Protein AF-M6R658-F1 (afdb_monomer)

Nearest PDB structures (foldseek):
  4c5o-assembly1_D  TM=6.735E-01  e=2.354E-02  Stenotrophomonas maltophilia
  5j60-assembly2_A  TM=9.342E-01  e=2.468E-01  Gloeobacter violaceus PCC 7421
  5j60-assembly3_B  TM=9.354E-01  e=4.222E-01  Gloeobacter violaceus PCC 7421
  6wpu-assembly1_A  TM=7.352E-01  e=1.542E-01  Allium sativum
  6xtf-assembly1_B  TM=6.723E-01  e=1.442E-01  Gloeobacter violaceus PCC 7421

Structure (mmCIF, N/CA/C/O backbone):
data_AF-M6R658-F1
#
_entry.id   AF-M6R658-F1
#
loop_
_atom_site.group_PDB
_atom_site.id
_atom_site.type_symbol
_atom_site.label_atom_id
_atom_site.label_alt_id
_atom_site.label_comp_id
_atom_site.label_asym_id
_atom_site.label_entity_id
_atom_site.label_seq_id
_atom_site.pdbx_PDB_ins_code
_atom_site.Cartn_x
_atom_site.Cartn_y
_atom_site.Cartn_z
_atom_site.occupancy
_atom_site.B_iso_or_equiv
_atom_site.auth_seq_id
_atom_site.auth_comp_id
_atom_site.auth_asym_id
_atom_site.auth_atom_id
_atom_site.pdbx_PDB_model_num
ATOM 1 N N . MET A 1 1 ? -0.345 15.825 -31.245 1.00 38.12 1 MET A N 1
ATOM 2 C CA . MET A 1 1 ? 0.461 15.026 -30.295 1.00 38.12 1 MET A CA 1
ATOM 3 C C . MET A 1 1 ? -0.391 14.814 -29.060 1.00 38.12 1 MET A C 1
ATOM 5 O O . MET A 1 1 ? -0.936 15.789 -28.566 1.00 38.12 1 MET A O 1
ATOM 9 N N . VAL A 1 2 ? -0.585 13.569 -28.628 1.00 36.88 2 VAL A N 1
ATOM 10 C CA . VAL A 1 2 ? -1.405 13.237 -27.454 1.00 36.88 2 VAL A CA 1
ATOM 11 C C . VAL A 1 2 ? -0.471 12.670 -26.390 1.00 36.88 2 VAL A C 1
ATOM 13 O O . VAL A 1 2 ? 0.237 11.704 -26.654 1.00 36.88 2 VAL A O 1
ATOM 16 N N . ALA A 1 3 ? -0.448 13.309 -25.220 1.00 42.12 3 ALA A N 1
ATOM 17 C CA . ALA A 1 3 ? 0.405 12.985 -24.074 1.00 42.12 3 ALA A CA 1
ATOM 18 C C . ALA A 1 3 ? -0.455 12.592 -22.857 1.00 42.12 3 ALA A C 1
ATOM 20 O O . ALA A 1 3 ? -0.233 13.047 -21.737 1.00 42.12 3 ALA A O 1
ATOM 21 N N . ASN A 1 4 ? -1.482 11.774 -23.091 1.00 46.56 4 ASN A N 1
ATOM 22 C CA . ASN A 1 4 ? -2.371 11.278 -22.044 1.00 46.56 4 ASN A CA 1
ATOM 23 C C . ASN A 1 4 ? -1.635 10.147 -21.311 1.00 46.56 4 ASN A C 1
ATOM 25 O O . ASN A 1 4 ? -1.547 9.035 -21.827 1.00 46.56 4 ASN A O 1
ATOM 29 N N . GLY A 1 5 ? -1.024 10.432 -20.161 1.00 46.53 5 GLY A N 1
ATOM 30 C CA . GLY A 1 5 ? -0.278 9.436 -19.383 1.00 46.53 5 GLY A CA 1
ATOM 31 C C . GLY A 1 5 ? -1.072 8.142 -19.119 1.00 46.53 5 GLY A C 1
ATOM 32 O O . GLY A 1 5 ? -2.281 8.168 -18.914 1.00 46.53 5 GLY A O 1
ATOM 33 N N . HIS A 1 6 ? -0.382 6.997 -19.093 1.00 54.88 6 HIS A N 1
ATOM 34 C CA . HIS A 1 6 ? -0.969 5.643 -19.030 1.00 54.88 6 HIS A CA 1
ATOM 35 C C . HIS A 1 6 ? -1.424 5.196 -17.616 1.00 54.88 6 HIS A C 1
ATOM 37 O O . HIS A 1 6 ? -1.635 4.013 -17.373 1.00 54.88 6 HIS A O 1
ATOM 43 N N . HIS A 1 7 ? -1.550 6.122 -16.659 1.00 54.31 7 HIS A N 1
ATOM 44 C CA . HIS A 1 7 ? -1.842 5.830 -15.242 1.00 54.31 7 HIS A CA 1
ATOM 45 C C . HIS A 1 7 ? -3.233 6.299 -14.783 1.00 54.31 7 HIS A C 1
ATOM 47 O O . HIS A 1 7 ? -3.464 6.474 -13.589 1.00 54.31 7 HIS A O 1
ATOM 53 N N . TRP A 1 8 ? -4.143 6.545 -15.725 1.00 44.25 8 TRP A N 1
ATOM 54 C CA . TRP A 1 8 ? -5.443 7.162 -15.450 1.00 44.25 8 TRP A CA 1
ATOM 55 C C . TRP A 1 8 ? -6.560 6.156 -15.125 1.00 44.25 8 TRP A C 1
ATOM 57 O O . TRP A 1 8 ? -7.466 6.511 -14.381 1.00 44.25 8 TRP A O 1
ATOM 67 N N . ASP A 1 9 ? -6.495 4.921 -15.635 1.00 44.84 9 ASP A N 1
ATOM 68 C CA . ASP A 1 9 ? -7.578 3.944 -15.466 1.00 44.84 9 ASP A CA 1
ATOM 69 C C . ASP A 1 9 ? -7.258 2.945 -14.334 1.00 44.84 9 ASP A C 1
ATOM 71 O O . ASP A 1 9 ? -6.338 2.126 -14.477 1.00 44.84 9 ASP A O 1
ATOM 75 N N . PRO A 1 10 ? -7.941 3.024 -13.176 1.00 55.47 10 PRO A N 1
ATOM 76 C CA . PRO A 1 10 ? -7.725 2.104 -12.069 1.00 55.47 10 PRO A CA 1
ATOM 77 C C . PRO A 1 10 ? -8.213 0.700 -12.443 1.00 55.47 10 PRO A C 1
ATOM 79 O O . PRO A 1 10 ? -9.407 0.423 -12.533 1.00 55.47 10 PRO A O 1
ATOM 82 N N . LYS A 1 11 ? -7.272 -0.230 -12.626 1.00 55.91 11 LYS A N 1
ATOM 83 C CA . LYS A 1 11 ? -7.595 -1.636 -12.874 1.00 55.91 11 LYS A CA 1
ATOM 84 C C . LYS A 1 11 ? -7.932 -2.330 -11.557 1.00 55.91 11 LYS A C 1
ATOM 86 O O . LYS A 1 11 ? -7.035 -2.792 -10.851 1.00 55.91 11 LYS A O 1
ATOM 91 N N . TYR A 1 12 ? -9.220 -2.430 -11.248 1.00 60.25 12 TYR A N 1
ATOM 92 C CA . TYR A 1 12 ? -9.698 -3.224 -10.120 1.00 60.25 12 TYR A CA 1
ATOM 93 C C . TYR A 1 12 ? -9.682 -4.716 -10.489 1.00 60.25 12 TYR A C 1
ATOM 95 O O . TYR A 1 12 ? -10.338 -5.116 -11.450 1.00 60.25 12 TYR A O 1
ATOM 103 N N . PRO A 1 13 ? -8.921 -5.561 -9.781 1.00 62.06 13 PRO A N 1
ATOM 104 C CA . PRO A 1 13 ? -9.049 -7.007 -9.914 1.00 62.06 13 PRO A CA 1
ATOM 105 C C . PRO A 1 13 ? -10.382 -7.482 -9.316 1.00 62.06 13 PRO A C 1
ATOM 107 O O . PRO A 1 13 ? -10.725 -7.124 -8.188 1.00 62.06 13 PRO A O 1
ATOM 110 N N . GLU A 1 14 ? -11.119 -8.311 -10.051 1.00 61.47 14 GLU A N 1
ATOM 111 C CA . GLU A 1 14 ? -12.249 -9.054 -9.493 1.00 61.47 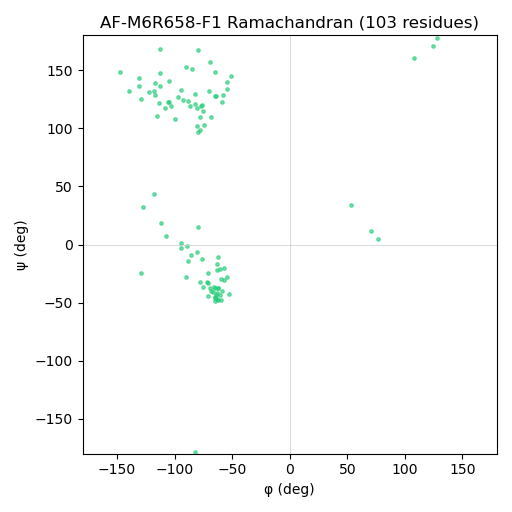14 GLU A CA 1
ATOM 112 C C . GLU A 1 14 ? -11.706 -10.224 -8.663 1.00 61.47 14 GLU A C 1
ATOM 114 O O . GLU A 1 14 ? -10.978 -11.078 -9.171 1.00 61.47 14 GLU A O 1
ATOM 119 N N . TYR A 1 15 ? -12.034 -10.245 -7.372 1.00 67.69 15 TYR A N 1
ATOM 120 C CA . TYR A 1 15 ? -11.721 -11.353 -6.473 1.00 67.69 15 TYR A CA 1
ATOM 121 C C . TYR A 1 15 ? -13.013 -12.039 -6.045 1.00 67.69 15 TYR A C 1
ATOM 123 O O . TYR A 1 15 ? -13.981 -11.368 -5.684 1.00 67.69 15 TYR A O 1
ATOM 131 N N . GLU A 1 16 ? -13.023 -13.372 -6.042 1.00 73.31 16 GLU A N 1
ATOM 132 C CA . GLU A 1 16 ? -14.145 -14.135 -5.498 1.00 73.31 16 GLU A CA 1
ATOM 133 C C . GLU A 1 16 ? -14.286 -13.877 -3.991 1.00 73.31 16 GLU A C 1
ATOM 135 O O . GLU A 1 16 ? -13.333 -14.010 -3.221 1.00 73.31 16 GLU A O 1
ATOM 140 N N . GLY A 1 17 ? -15.494 -13.504 -3.565 1.00 74.25 17 GLY A N 1
ATOM 141 C CA . GLY A 1 17 ? -15.827 -13.250 -2.165 1.00 74.25 17 GLY A CA 1
ATOM 142 C C . GLY A 1 17 ? -16.483 -11.891 -1.931 1.00 74.25 17 GLY A C 1
ATOM 143 O O . GLY A 1 17 ? -16.688 -11.094 -2.842 1.00 74.25 17 GLY A O 1
ATOM 144 N N . LYS A 1 18 ? -16.848 -11.629 -0.672 1.00 74.88 18 LYS A N 1
ATOM 145 C CA . LYS A 1 18 ? -17.363 -10.329 -0.227 1.00 74.88 18 LYS A CA 1
ATOM 146 C C . LYS A 1 18 ? -16.385 -9.731 0.769 1.00 74.88 18 LYS A C 1
ATOM 148 O O . LYS A 1 18 ? -16.259 -10.224 1.887 1.00 74.88 18 LYS A O 1
ATOM 153 N N . PHE A 1 19 ? -15.714 -8.658 0.369 1.00 79.88 19 PHE A N 1
ATOM 154 C CA . PHE A 1 19 ? -14.926 -7.856 1.291 1.00 79.88 19 PHE A CA 1
ATOM 155 C C . PHE A 1 19 ? -15.828 -6.807 1.942 1.00 79.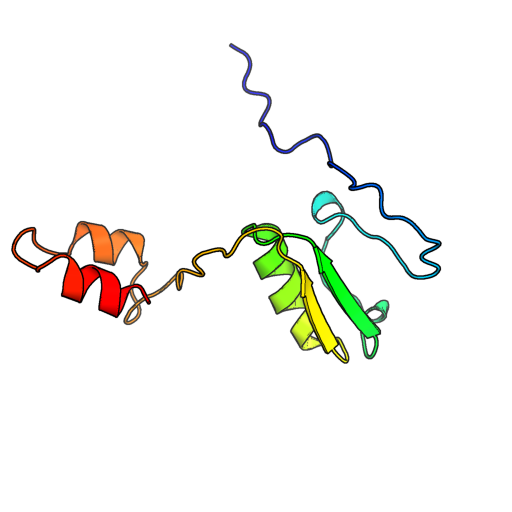88 19 PHE A C 1
ATOM 157 O O . PHE A 1 19 ? -16.424 -5.981 1.258 1.00 79.88 19 PHE A O 1
ATOM 164 N N . THR A 1 20 ? -15.950 -6.856 3.265 1.00 82.38 20 THR A N 1
ATOM 165 C CA . THR A 1 20 ? -16.750 -5.906 4.057 1.00 82.38 20 THR A CA 1
ATOM 166 C C . THR A 1 20 ? -15.920 -4.747 4.608 1.00 82.38 20 THR A C 1
ATOM 168 O O . THR A 1 20 ? -16.457 -3.857 5.265 1.00 82.38 20 THR A O 1
ATOM 171 N N . GLY A 1 21 ? -14.606 -4.759 4.371 1.00 82.31 21 GLY A N 1
ATOM 172 C CA . GLY A 1 21 ? -13.710 -3.680 4.762 1.00 82.31 21 GLY A CA 1
ATOM 173 C C . GLY A 1 21 ? -13.707 -2.520 3.766 1.00 82.31 21 GLY A C 1
ATOM 174 O O . GLY A 1 21 ? -14.398 -2.518 2.748 1.00 82.31 21 GLY A O 1
ATOM 175 N N . LYS A 1 22 ? -12.879 -1.516 4.057 1.00 83.50 22 LYS A N 1
ATOM 176 C CA . LYS A 1 22 ? -12.700 -0.344 3.196 1.00 83.50 22 LYS A CA 1
ATOM 177 C C . LYS A 1 22 ? -11.741 -0.684 2.057 1.00 83.50 22 LYS A C 1
ATOM 179 O O . LYS A 1 22 ? -10.581 -0.996 2.310 1.00 83.50 22 LYS A O 1
ATOM 184 N N . PHE A 1 23 ? -12.224 -0.619 0.821 1.00 83.19 23 PHE A N 1
ATOM 185 C CA . PHE A 1 23 ? -11.390 -0.744 -0.372 1.00 83.19 23 PHE A CA 1
ATOM 186 C C . PHE A 1 23 ? -10.977 0.650 -0.858 1.00 83.19 23 PHE A C 1
ATOM 188 O O . PHE A 1 23 ? -11.818 1.543 -0.944 1.00 83.19 23 PHE A O 1
ATOM 195 N N . LEU A 1 24 ? -9.693 0.844 -1.160 1.00 84.19 24 LEU A N 1
ATOM 196 C CA . LEU A 1 24 ? -9.150 2.110 -1.653 1.00 84.19 24 LEU A CA 1
ATOM 197 C C . LEU A 1 24 ? -8.123 1.832 -2.752 1.00 84.19 24 LEU A C 1
ATOM 199 O O . LEU A 1 24 ? -7.240 0.994 -2.571 1.00 84.19 24 LEU A O 1
ATOM 203 N N . HIS A 1 25 ? -8.220 2.544 -3.873 1.00 80.31 25 HIS A N 1
ATOM 204 C CA . HIS A 1 25 ? -7.208 2.480 -4.923 1.00 80.31 25 HIS A CA 1
ATOM 205 C C . HIS A 1 25 ? -6.057 3.450 -4.619 1.00 80.31 25 HIS A C 1
ATOM 207 O O . HIS A 1 25 ? -6.266 4.501 -4.015 1.00 80.31 25 HIS A O 1
ATOM 213 N N . SER A 1 26 ? -4.836 3.147 -5.073 1.00 75.00 26 SER A N 1
ATOM 214 C CA . SER A 1 26 ? -3.662 4.003 -4.822 1.00 75.00 26 SER A CA 1
ATOM 215 C C . SER A 1 26 ? -3.797 5.416 -5.402 1.00 75.00 26 SER A C 1
ATOM 217 O O . SER A 1 26 ? -3.114 6.324 -4.948 1.00 75.00 26 SER A O 1
ATOM 219 N N . HIS A 1 27 ? -4.680 5.610 -6.385 1.00 72.75 27 HIS A N 1
ATOM 220 C CA . HIS A 1 27 ? -5.018 6.926 -6.939 1.00 72.75 27 HIS A CA 1
ATOM 221 C C . HIS A 1 27 ? -5.721 7.833 -5.914 1.00 72.75 27 HIS A C 1
ATOM 223 O O . HIS A 1 27 ? -5.456 9.029 -5.858 1.00 72.75 27 HIS A O 1
ATOM 229 N N . ASP A 1 28 ? -6.570 7.256 -5.064 1.00 77.19 28 ASP A N 1
ATOM 230 C CA . ASP A 1 28 ? -7.342 7.984 -4.051 1.00 77.19 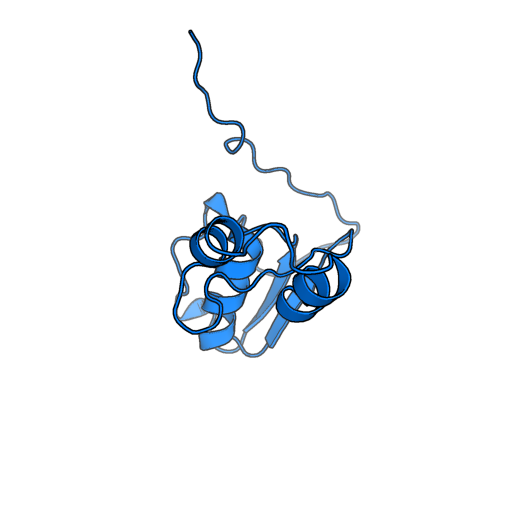28 ASP A CA 1
ATOM 231 C C . ASP A 1 28 ? -6.583 8.121 -2.720 1.00 77.19 28 ASP A C 1
ATOM 233 O O . ASP A 1 28 ? -7.070 8.729 -1.761 1.00 77.19 28 ASP A O 1
ATOM 237 N N . PHE A 1 29 ? -5.376 7.556 -2.640 1.00 78.38 29 PHE A N 1
ATOM 238 C CA . PHE A 1 29 ? -4.532 7.635 -1.460 1.00 78.38 29 PHE A CA 1
ATOM 239 C C . PHE A 1 29 ? -3.908 9.030 -1.339 1.00 78.38 29 PHE A C 1
ATOM 241 O O . PHE A 1 29 ? -2.936 9.363 -2.012 1.00 78.38 29 PHE A O 1
ATOM 248 N N . LYS A 1 30 ? -4.454 9.847 -0.434 1.00 81.44 30 LYS A N 1
ATOM 249 C CA . LYS A 1 30 ? -3.919 11.182 -0.099 1.00 81.44 30 LYS A CA 1
ATOM 250 C C . LYS A 1 30 ? -2.985 11.184 1.112 1.00 81.44 30 LYS A C 1
ATOM 252 O O . LYS A 1 30 ? -2.508 12.241 1.514 1.00 81.44 30 LYS A O 1
ATOM 257 N N . GLY A 1 31 ? -2.749 10.017 1.701 1.00 81.56 31 GLY A N 1
ATOM 258 C CA . GLY A 1 31 ? -1.987 9.854 2.928 1.00 81.56 31 GLY A CA 1
ATOM 259 C C . GLY A 1 31 ? -2.768 9.114 4.004 1.00 81.56 31 GLY A C 1
ATOM 260 O O . GLY A 1 31 ? -3.966 8.845 3.893 1.00 81.56 31 GLY A O 1
ATOM 261 N N . VAL A 1 32 ? -2.043 8.772 5.060 1.00 82.62 32 VAL A N 1
ATOM 262 C CA . VAL A 1 32 ? -2.551 7.990 6.180 1.00 82.62 32 VAL A CA 1
ATOM 263 C C . VAL A 1 32 ? -3.290 8.897 7.157 1.00 82.62 32 VAL A C 1
ATOM 265 O O . VAL A 1 32 ? -2.763 9.917 7.595 1.00 82.62 32 VAL A O 1
ATOM 268 N N . THR A 1 33 ? -4.510 8.513 7.525 1.00 8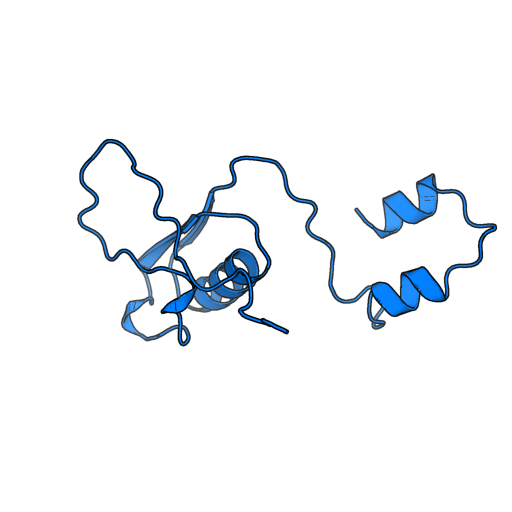5.50 33 THR A N 1
ATOM 269 C CA . THR A 1 33 ? -5.331 9.231 8.510 1.00 85.50 33 THR A CA 1
ATOM 270 C C . THR A 1 33 ? -5.523 8.394 9.774 1.00 85.50 33 THR A C 1
ATOM 272 O O . THR A 1 33 ? -5.247 7.195 9.794 1.00 85.50 33 THR A O 1
ATOM 275 N N . ASN A 1 34 ? -6.043 9.002 10.845 1.00 83.44 34 ASN A N 1
ATOM 276 C CA . ASN A 1 34 ? -6.307 8.301 12.111 1.00 83.44 34 ASN A CA 1
ATOM 277 C C . ASN A 1 34 ? -7.246 7.085 11.965 1.00 83.44 34 ASN A C 1
ATOM 279 O O . ASN A 1 34 ? -7.213 6.195 12.809 1.00 83.44 34 ASN A O 1
ATOM 283 N N . GLU A 1 35 ? -8.035 7.005 10.888 1.00 84.50 35 GLU A N 1
ATOM 284 C CA . GLU A 1 35 ? -8.895 5.852 10.572 1.00 84.50 35 GLU A CA 1
ATOM 285 C C . GLU A 1 35 ? -8.113 4.550 10.325 1.00 84.50 35 GLU A C 1
ATOM 287 O O . GLU A 1 35 ? -8.666 3.456 10.438 1.00 84.50 35 GLU A O 1
ATOM 292 N N . TRP A 1 36 ? -6.831 4.673 9.977 1.00 84.69 36 TRP A N 1
ATOM 293 C CA . TRP A 1 36 ? -5.941 3.570 9.619 1.00 84.69 36 TRP A CA 1
ATOM 294 C C . TRP A 1 36 ? -5.246 2.987 10.852 1.00 84.69 36 TRP A C 1
ATOM 296 O O . TRP A 1 36 ? -4.684 1.892 10.797 1.00 84.69 36 TRP A O 1
ATOM 306 N N . LYS A 1 37 ? -5.291 3.707 11.980 1.00 89.88 37 LYS A N 1
ATOM 307 C CA . LYS A 1 37 ? -4.618 3.306 13.210 1.00 89.88 37 LYS A CA 1
ATOM 308 C C . LYS A 1 37 ? -5.225 2.016 13.754 1.00 89.88 37 LYS A C 1
ATOM 310 O O . LYS A 1 37 ? -6.438 1.914 13.927 1.00 89.88 37 LYS A O 1
ATOM 315 N N . GLY A 1 38 ? -4.373 1.030 14.028 1.00 88.25 38 GLY A N 1
ATOM 316 C CA . GLY A 1 38 ? -4.807 -0.264 14.560 1.00 88.25 38 GLY A CA 1
ATOM 317 C C . GLY A 1 38 ? -5.567 -1.148 13.560 1.00 88.25 38 GLY A C 1
ATOM 318 O O . GLY A 1 38 ? -6.174 -2.134 13.969 1.00 88.25 38 GLY A O 1
ATOM 319 N N . LYS A 1 39 ? -5.568 -0.809 12.264 1.00 91.25 39 LYS A N 1
ATOM 320 C CA . LYS A 1 39 ? -6.165 -1.640 11.208 1.00 91.25 39 LYS A CA 1
ATOM 321 C C . LYS A 1 39 ? -5.150 -2.621 10.635 1.00 91.25 39 LYS A C 1
ATOM 323 O O . LYS A 1 39 ? -3.956 -2.333 10.602 1.00 91.25 39 LYS A O 1
ATOM 328 N N . ASP A 1 40 ? -5.647 -3.745 10.136 1.00 93.06 40 ASP A N 1
ATOM 329 C CA . ASP A 1 40 ? -4.878 -4.654 9.292 1.00 93.06 40 ASP A CA 1
ATOM 330 C C . ASP A 1 40 ? -5.113 -4.290 7.826 1.00 93.06 40 ASP A C 1
ATOM 332 O O . 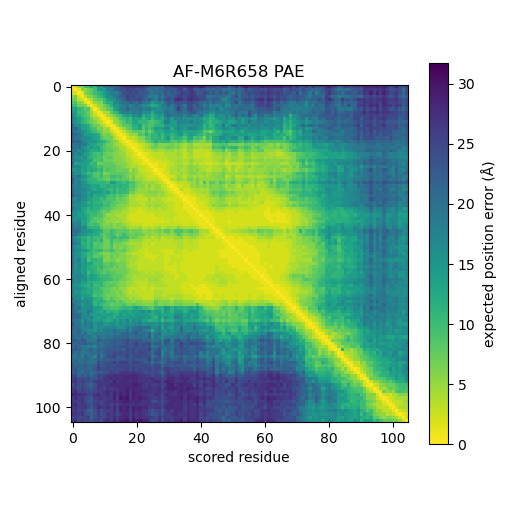ASP A 1 40 ? -6.256 -4.212 7.368 1.00 93.06 40 ASP A O 1
ATOM 336 N N . ILE A 1 41 ? -4.031 -4.032 7.096 1.00 92.00 41 ILE A N 1
ATOM 337 C CA . ILE A 1 41 ? -4.070 -3.490 5.738 1.00 92.00 41 ILE A CA 1
ATOM 338 C C . ILE A 1 41 ? -3.440 -4.484 4.771 1.00 92.00 41 ILE A C 1
ATOM 340 O O . ILE A 1 41 ? -2.337 -4.985 4.988 1.00 92.00 41 ILE A O 1
ATOM 344 N N . LEU A 1 42 ? -4.138 -4.732 3.665 1.00 91.31 42 LEU A N 1
ATOM 345 C CA . LEU A 1 42 ? -3.621 -5.476 2.526 1.00 91.31 42 LEU A CA 1
ATOM 346 C C . LEU A 1 42 ? -3.380 -4.509 1.368 1.00 91.31 42 LEU A C 1
ATOM 348 O O . LEU A 1 42 ? -4.319 -3.906 0.853 1.00 91.31 42 LEU A O 1
ATOM 352 N N . VAL A 1 43 ? -2.127 -4.390 0.945 1.00 90.19 43 VAL A N 1
ATOM 353 C CA . VAL A 1 43 ? -1.737 -3.650 -0.253 1.00 90.19 43 VAL A CA 1
ATOM 354 C C . VAL A 1 43 ? -1.593 -4.636 -1.403 1.00 90.19 43 VAL A C 1
ATOM 356 O O . VAL A 1 43 ? -0.885 -5.637 -1.293 1.00 90.19 43 VAL A O 1
ATOM 359 N N . ILE A 1 44 ? -2.276 -4.360 -2.510 1.00 87.00 44 ILE A N 1
ATOM 360 C CA . ILE A 1 44 ? -2.284 -5.216 -3.695 1.00 87.00 44 ILE A CA 1
ATOM 361 C C . ILE A 1 44 ? -1.421 -4.566 -4.776 1.00 87.00 44 ILE A C 1
ATOM 363 O O . ILE A 1 44 ? -1.676 -3.439 -5.195 1.00 87.00 44 ILE A O 1
ATOM 367 N N . GLY A 1 45 ? -0.410 -5.296 -5.242 1.00 83.00 45 GLY A N 1
ATOM 368 C CA . GLY A 1 45 ? 0.571 -4.844 -6.223 1.00 83.00 45 GLY A CA 1
ATOM 369 C C . GLY A 1 45 ? 1.957 -4.590 -5.622 1.00 83.00 45 GLY A C 1
ATOM 370 O O . GLY A 1 45 ? 2.118 -4.412 -4.420 1.00 83.00 45 GLY A O 1
ATOM 371 N N . ALA A 1 46 ? 2.966 -4.566 -6.494 1.00 78.00 46 ALA A N 1
ATOM 372 C CA . ALA A 1 46 ? 4.370 -4.292 -6.159 1.00 78.00 46 ALA A CA 1
ATOM 373 C C . ALA A 1 46 ? 4.958 -3.170 -7.039 1.00 78.00 46 ALA A C 1
ATOM 375 O O . ALA A 1 46 ? 6.123 -3.192 -7.429 1.00 78.00 46 ALA A O 1
ATOM 376 N N . GLY A 1 47 ? 4.118 -2.212 -7.439 1.00 77.25 47 GLY A N 1
ATOM 377 C CA . GLY A 1 47 ? 4.580 -0.982 -8.083 1.00 77.25 47 GLY A CA 1
ATOM 378 C C . GLY A 1 47 ? 5.094 0.022 -7.051 1.00 77.25 47 GLY A C 1
ATOM 379 O O . GLY A 1 47 ? 4.806 -0.109 -5.864 1.00 77.25 47 GLY A O 1
ATOM 380 N N . ASN A 1 48 ? 5.781 1.072 -7.504 1.00 79.00 48 ASN A N 1
ATOM 381 C CA . ASN A 1 48 ? 6.296 2.124 -6.616 1.00 79.00 48 ASN A CA 1
ATOM 382 C C . ASN A 1 48 ? 5.209 2.712 -5.700 1.00 79.00 48 ASN A C 1
ATOM 384 O O . ASN A 1 48 ? 5.425 2.831 -4.499 1.00 79.00 48 ASN A O 1
ATOM 388 N N . SER A 1 49 ? 4.010 2.974 -6.233 1.00 82.88 49 SER A N 1
ATOM 389 C CA . SER A 1 49 ? 2.880 3.466 -5.434 1.00 82.88 49 SER A CA 1
ATOM 390 C C . SER A 1 49 ? 2.443 2.480 -4.349 1.00 82.88 49 SER A C 1
ATOM 392 O O . SER A 1 49 ? 2.098 2.901 -3.253 1.00 82.88 49 SER A O 1
ATOM 394 N N . ALA A 1 50 ? 2.474 1.173 -4.623 1.00 83.56 50 ALA A N 1
ATOM 395 C CA . ALA A 1 50 ? 2.131 0.161 -3.627 1.00 83.56 50 ALA A CA 1
ATOM 396 C C . ALA A 1 50 ? 3.160 0.136 -2.487 1.00 83.56 50 ALA A C 1
ATOM 398 O O . ALA A 1 50 ? 2.780 0.062 -1.321 1.00 83.56 50 ALA A O 1
ATOM 399 N N . CYS A 1 51 ? 4.450 0.270 -2.809 1.00 84.06 51 CYS A N 1
ATOM 400 C CA . CYS A 1 51 ? 5.513 0.375 -1.810 1.00 84.06 51 CYS A CA 1
ATOM 401 C C . CYS A 1 51 ? 5.349 1.620 -0.933 1.00 84.06 51 CYS A C 1
ATOM 403 O O . CYS A 1 51 ? 5.395 1.508 0.289 1.00 84.06 51 CYS A O 1
ATOM 405 N N . ASP A 1 52 ? 5.118 2.786 -1.542 1.00 85.62 52 ASP A N 1
ATOM 406 C CA . ASP A 1 52 ? 4.960 4.043 -0.805 1.00 85.62 52 ASP A CA 1
ATOM 407 C C . ASP A 1 52 ? 3.714 3.990 0.106 1.00 85.62 52 ASP A C 1
ATOM 409 O O . ASP A 1 52 ? 3.801 4.316 1.289 1.00 85.62 52 ASP A O 1
ATOM 413 N N . VAL A 1 53 ? 2.581 3.469 -0.390 1.00 86.88 53 VAL A N 1
ATOM 414 C CA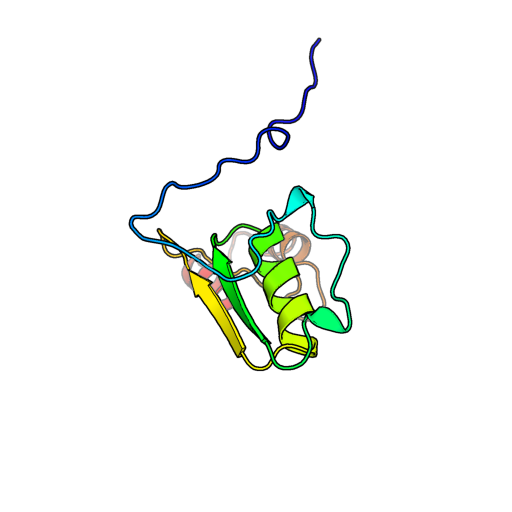 . VAL A 1 53 ? 1.369 3.240 0.423 1.00 86.88 53 VAL A CA 1
ATOM 415 C C . VAL A 1 53 ? 1.646 2.271 1.572 1.00 86.88 53 VAL A C 1
ATOM 417 O O . VAL A 1 53 ? 1.205 2.524 2.693 1.00 86.88 53 VAL A O 1
ATOM 420 N N . ALA A 1 54 ? 2.368 1.175 1.325 1.00 87.88 54 ALA A N 1
ATOM 421 C CA . ALA A 1 54 ? 2.681 0.185 2.351 1.00 87.88 54 ALA A CA 1
ATOM 422 C C . ALA A 1 54 ? 3.571 0.768 3.458 1.00 87.88 54 ALA A C 1
ATOM 424 O O . ALA A 1 54 ? 3.268 0.582 4.636 1.00 87.88 54 ALA A O 1
ATOM 425 N N . VAL A 1 55 ? 4.623 1.507 3.090 1.00 88.12 55 VAL A N 1
ATOM 426 C CA . VAL A 1 55 ? 5.547 2.147 4.039 1.00 88.12 55 VAL A CA 1
ATOM 427 C C . VAL A 1 55 ? 4.834 3.212 4.864 1.00 88.12 55 VAL A C 1
ATOM 429 O O . VAL A 1 55 ? 4.984 3.235 6.084 1.00 88.12 55 VAL A O 1
ATOM 432 N N . GLU A 1 56 ? 4.038 4.071 4.226 1.00 87.50 56 GLU A N 1
ATOM 433 C CA . GLU A 1 56 ? 3.272 5.088 4.943 1.00 87.50 56 GLU A CA 1
ATOM 434 C C . GLU A 1 56 ? 2.256 4.434 5.890 1.00 87.50 56 GLU A C 1
ATOM 436 O O . GLU A 1 56 ? 2.205 4.770 7.074 1.00 87.50 56 GLU A O 1
ATOM 441 N N . SER A 1 57 ? 1.504 3.436 5.415 1.00 88.44 57 SER A N 1
ATOM 442 C CA . SER A 1 57 ? 0.500 2.727 6.222 1.00 88.44 57 SER A CA 1
ATOM 443 C C . SER A 1 57 ? 1.113 2.001 7.421 1.00 88.44 57 SER A C 1
ATOM 445 O O . SER A 1 57 ? 0.532 2.009 8.507 1.00 88.44 57 SER A O 1
ATOM 447 N N . ALA A 1 58 ? 2.308 1.423 7.259 1.00 89.38 58 ALA A N 1
ATOM 448 C CA . ALA A 1 58 ? 3.009 0.690 8.313 1.00 89.38 58 ALA A CA 1
ATOM 449 C C . ALA A 1 58 ? 3.383 1.564 9.520 1.00 89.38 58 ALA A C 1
ATOM 451 O O . ALA A 1 58 ? 3.641 1.033 10.596 1.00 89.38 58 ALA A O 1
ATOM 452 N N . ARG A 1 59 ? 3.373 2.898 9.379 1.00 90.12 59 ARG A N 1
ATOM 453 C CA . ARG A 1 59 ? 3.639 3.825 10.490 1.00 90.12 59 ARG A CA 1
ATOM 454 C C . ARG A 1 59 ? 2.517 3.877 11.528 1.00 90.12 59 ARG A C 1
ATOM 456 O O . ARG A 1 59 ? 2.782 4.269 12.661 1.00 90.12 59 ARG A O 1
ATOM 463 N N . VAL A 1 60 ? 1.277 3.538 11.161 1.00 91.00 60 VAL A N 1
ATOM 464 C CA . VAL A 1 60 ? 0.119 3.641 12.077 1.00 91.00 60 VAL A CA 1
ATOM 465 C C . VAL A 1 60 ? -0.720 2.368 12.170 1.00 91.00 60 VAL A C 1
ATOM 467 O O . VAL A 1 60 ? -1.449 2.188 13.149 1.00 91.00 60 VAL A O 1
ATOM 470 N N . ALA A 1 61 ? -0.688 1.530 11.136 1.00 91.38 61 ALA A N 1
ATOM 471 C CA . ALA A 1 61 ? -1.490 0.320 11.059 1.00 91.38 61 ALA A CA 1
ATOM 472 C C . ALA A 1 61 ? -1.019 -0.724 12.079 1.00 91.38 61 ALA A C 1
ATOM 474 O O . ALA A 1 61 ? 0.127 -0.709 12.520 1.00 91.38 61 ALA A O 1
ATOM 475 N N . ASN A 1 62 ? -1.909 -1.649 12.438 1.00 93.12 62 ASN A N 1
ATOM 476 C CA . ASN A 1 62 ? -1.542 -2.805 13.255 1.00 93.12 62 ASN A CA 1
ATOM 477 C C . ASN A 1 62 ? -0.681 -3.788 12.451 1.00 93.12 62 ASN A C 1
ATOM 479 O O . ASN A 1 62 ? 0.339 -4.275 12.932 1.00 93.12 62 ASN A O 1
ATOM 483 N N . SER A 1 63 ? -1.078 -4.058 11.207 1.00 92.62 63 SER A N 1
ATOM 484 C CA . SER A 1 63 ? -0.290 -4.865 10.282 1.00 92.62 63 SER A CA 1
ATOM 485 C C . SER A 1 63 ? -0.476 -4.406 8.840 1.00 92.62 63 SER A C 1
ATOM 487 O O . SER A 1 63 ? -1.542 -3.920 8.458 1.00 92.62 63 SER A O 1
ATOM 489 N N . VAL A 1 64 ? 0.572 -4.565 8.030 1.00 92.38 64 VAL A N 1
ATOM 490 C CA . VAL A 1 64 ? 0.541 -4.293 6.588 1.00 92.38 64 VAL A CA 1
ATOM 491 C C . VAL A 1 64 ? 1.094 -5.504 5.851 1.00 92.38 64 VAL A C 1
ATOM 493 O O . VAL A 1 64 ? 2.200 -5.961 6.135 1.00 92.38 64 VAL A O 1
ATOM 496 N N . LYS A 1 65 ? 0.319 -6.034 4.903 1.00 91.75 65 LYS A N 1
ATOM 497 C CA . LYS A 1 65 ? 0.701 -7.160 4.044 1.00 91.75 65 LYS A CA 1
ATOM 498 C C . LYS A 1 65 ? 0.738 -6.705 2.593 1.00 91.75 65 LYS A C 1
ATOM 500 O O . LYS A 1 65 ? -0.151 -5.982 2.152 1.00 91.75 65 LYS A O 1
ATOM 505 N N .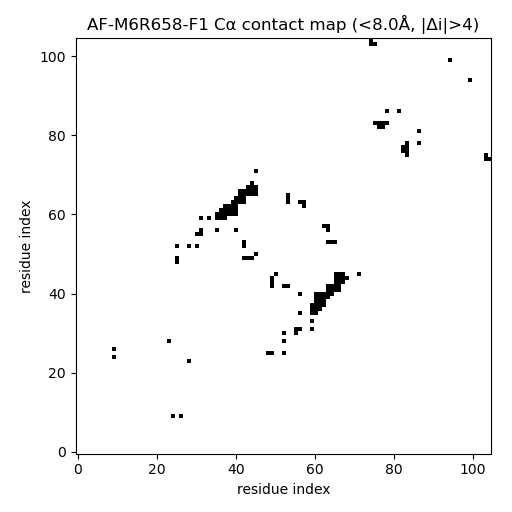 LEU A 1 66 ? 1.743 -7.159 1.853 1.00 88.19 66 LEU A N 1
ATOM 506 C CA . LEU A 1 66 ? 1.883 -6.916 0.419 1.00 88.19 66 LEU A CA 1
ATOM 507 C C . LEU A 1 66 ? 1.517 -8.187 -0.348 1.00 88.19 66 LEU A C 1
ATOM 509 O O . LEU A 1 66 ? 2.113 -9.241 -0.138 1.00 88.19 66 LEU A O 1
ATOM 513 N N . SER A 1 67 ? 0.534 -8.079 -1.238 1.00 85.38 67 SER A N 1
ATOM 514 C CA . SER A 1 67 ? 0.149 -9.131 -2.176 1.00 85.38 67 SER A CA 1
ATOM 515 C C . SER A 1 67 ? 0.692 -8.797 -3.559 1.00 85.38 67 SER A C 1
ATOM 517 O O . SER A 1 67 ? 0.344 -7.772 -4.144 1.00 85.38 67 SER A O 1
ATOM 519 N N . MET A 1 68 ? 1.549 -9.666 -4.093 1.00 82.31 68 MET A N 1
ATOM 520 C CA . MET A 1 68 ? 2.163 -9.503 -5.409 1.00 82.31 68 MET A CA 1
ATOM 521 C C . MET A 1 68 ? 2.027 -10.786 -6.229 1.00 82.31 68 MET A C 1
ATOM 523 O O . MET A 1 68 ? 2.230 -11.883 -5.718 1.00 82.31 68 MET A O 1
ATOM 527 N N . ARG A 1 69 ? 1.674 -10.648 -7.514 1.00 76.50 69 ARG A N 1
ATOM 528 C CA . ARG A 1 69 ? 1.500 -11.786 -8.439 1.00 76.50 69 ARG A CA 1
ATOM 529 C C . ARG A 1 69 ? 2.831 -12.343 -8.945 1.00 76.50 69 ARG A C 1
ATOM 531 O O . ARG A 1 69 ? 2.937 -13.526 -9.243 1.00 76.50 69 ARG A O 1
ATOM 538 N N . SER A 1 70 ? 3.825 -11.478 -9.088 1.00 74.06 70 SER A N 1
ATOM 539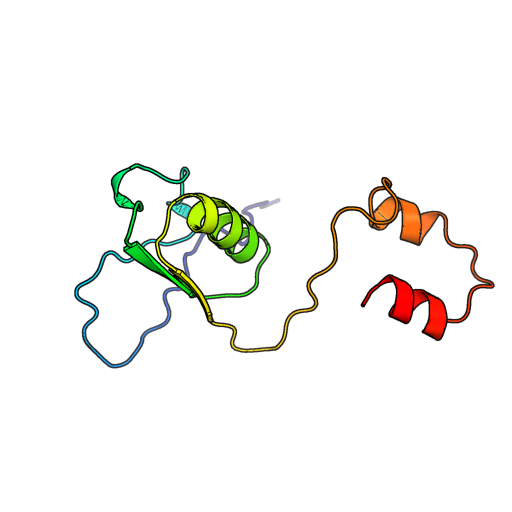 C CA . SER A 1 70 ? 5.163 -11.826 -9.557 1.00 74.06 70 SER A CA 1
ATOM 540 C C . SER A 1 70 ? 6.173 -11.215 -8.591 1.00 74.06 70 SER A C 1
ATOM 542 O O . SER A 1 70 ? 5.913 -10.111 -8.101 1.00 74.06 70 SER A O 1
ATOM 544 N N . PRO A 1 71 ? 7.290 -11.902 -8.301 1.00 67.69 71 PRO A N 1
ATOM 545 C CA . PRO A 1 71 ? 8.339 -11.329 -7.476 1.00 67.69 71 PRO A CA 1
ATOM 546 C C . PRO A 1 71 ? 8.838 -10.040 -8.125 1.00 67.69 71 PRO A C 1
ATOM 548 O O . PRO A 1 71 ? 9.155 -10.027 -9.315 1.00 67.69 71 PRO A O 1
ATOM 551 N N . GLN A 1 72 ? 8.875 -8.964 -7.344 1.00 65.44 72 GLN A N 1
ATOM 552 C CA . GLN A 1 72 ? 9.448 -7.694 -7.763 1.00 65.44 72 GLN A CA 1
ATOM 553 C C . GLN A 1 72 ? 10.807 -7.506 -7.096 1.00 65.44 72 GLN A C 1
ATOM 555 O O . GLN A 1 72 ? 10.975 -7.824 -5.919 1.00 65.44 72 GLN A O 1
ATOM 560 N N . TRP A 1 73 ? 11.763 -6.958 -7.842 1.00 60.22 73 TRP A N 1
ATOM 561 C CA . TRP A 1 73 ? 13.037 -6.521 -7.282 1.00 60.22 73 TRP A CA 1
ATOM 562 C C . TRP A 1 73 ? 12.853 -5.183 -6.567 1.00 60.22 73 TRP A C 1
ATOM 564 O O . TRP A 1 73 ? 12.618 -4.152 -7.199 1.00 60.22 73 TRP A O 1
ATOM 574 N N . PHE A 1 74 ? 12.942 -5.201 -5.238 1.00 62.50 74 PHE A N 1
ATOM 575 C CA . PHE A 1 74 ? 12.924 -3.987 -4.431 1.00 62.50 74 PHE A CA 1
ATOM 576 C C . PHE A 1 74 ? 14.315 -3.367 -4.446 1.00 62.50 74 PHE A C 1
ATOM 578 O O . PHE A 1 74 ? 15.213 -3.831 -3.754 1.00 62.50 74 PHE A O 1
ATOM 585 N N . PHE A 1 75 ? 14.485 -2.321 -5.253 1.00 60.28 75 PHE A N 1
ATOM 586 C CA . PHE A 1 75 ? 15.746 -1.601 -5.327 1.00 60.28 75 PHE A CA 1
ATOM 587 C C . PHE A 1 75 ? 15.804 -0.472 -4.286 1.00 60.28 75 PHE A C 1
ATOM 589 O O . PHE A 1 75 ? 14.932 0.405 -4.313 1.00 60.28 75 PHE A O 1
ATOM 596 N N . PRO A 1 76 ? 16.805 -0.424 -3.387 1.00 56.91 76 PRO A N 1
ATOM 597 C CA . PRO A 1 76 ? 16.996 0.725 -2.512 1.00 56.91 76 PRO A CA 1
ATOM 598 C C . PRO A 1 76 ? 17.213 1.994 -3.344 1.00 56.91 76 PRO A C 1
ATOM 600 O O . PRO A 1 76 ? 18.154 2.075 -4.132 1.00 56.91 76 PRO A O 1
ATOM 603 N N . LYS A 1 77 ? 16.372 3.023 -3.154 1.00 55.69 77 LYS A N 1
ATOM 604 C CA . LYS A 1 77 ? 16.528 4.313 -3.864 1.00 55.69 77 LYS A CA 1
ATOM 605 C C . LYS A 1 77 ? 17.912 4.935 -3.620 1.00 55.69 77 LYS A C 1
ATOM 607 O O . LYS A 1 77 ? 18.453 5.573 -4.522 1.00 55.69 77 LYS A O 1
ATOM 612 N N . PHE A 1 78 ? 18.502 4.685 -2.450 1.00 53.62 78 PHE A N 1
ATOM 613 C CA . PHE A 1 78 ? 19.841 5.129 -2.080 1.00 53.62 78 PHE A CA 1
ATOM 614 C C . PHE A 1 78 ? 20.732 3.943 -1.706 1.00 53.62 78 PHE A C 1
ATOM 616 O O . PHE A 1 78 ? 20.357 3.125 -0.869 1.00 53.62 78 PHE A O 1
ATOM 623 N N . LEU A 1 79 ? 21.933 3.902 -2.280 1.00 57.38 79 LEU A N 1
ATOM 624 C CA . LEU A 1 79 ? 23.018 3.002 -1.893 1.00 57.38 79 LEU A CA 1
ATOM 625 C C . LEU A 1 79 ? 24.185 3.854 -1.397 1.00 57.38 79 LEU A C 1
ATOM 627 O O . LEU A 1 79 ? 24.600 4.789 -2.079 1.00 57.38 79 LEU A O 1
ATOM 631 N N . PHE A 1 80 ? 24.713 3.555 -0.208 1.00 55.22 80 PHE A N 1
ATOM 632 C CA . PHE A 1 80 ? 25.866 4.267 0.370 1.00 55.22 80 PHE A CA 1
ATOM 633 C C . PHE A 1 80 ? 25.706 5.802 0.431 1.00 55.22 80 PHE A C 1
ATOM 635 O O . PHE A 1 80 ? 26.666 6.548 0.253 1.00 55.22 80 PHE A O 1
ATOM 642 N N . GLY A 1 81 ? 24.479 6.288 0.659 1.00 61.62 81 GLY A N 1
ATOM 643 C CA . GLY A 1 81 ? 24.175 7.724 0.716 1.00 61.62 81 GLY A CA 1
ATOM 644 C C . GLY A 1 81 ? 24.103 8.423 -0.648 1.00 61.62 81 GLY A C 1
ATOM 645 O O . GLY A 1 81 ? 23.918 9.637 -0.694 1.00 61.62 81 GLY A O 1
ATOM 646 N N . MET A 1 82 ? 24.211 7.681 -1.755 1.00 54.59 82 MET A N 1
ATOM 647 C CA . MET A 1 82 ? 24.061 8.197 -3.116 1.00 54.59 82 MET A CA 1
ATOM 648 C C . MET A 1 82 ? 22.807 7.620 -3.784 1.00 54.59 82 MET A C 1
ATOM 650 O O . MET A 1 82 ? 22.438 6.477 -3.504 1.00 54.59 82 MET A O 1
ATOM 654 N N . PRO A 1 83 ? 22.144 8.377 -4.675 1.00 56.50 83 PRO A N 1
ATOM 655 C CA . PRO A 1 83 ? 21.086 7.841 -5.521 1.00 56.50 83 PRO A CA 1
ATOM 656 C C . PRO A 1 83 ? 21.591 6.625 -6.314 1.00 56.50 83 PRO A C 1
ATOM 658 O O . PRO A 1 83 ? 22.699 6.635 -6.858 1.00 56.50 83 PRO A O 1
ATOM 661 N N . SER A 1 84 ? 20.803 5.554 -6.338 1.00 56.62 84 SER A N 1
ATOM 662 C CA . SER A 1 84 ? 21.164 4.281 -6.985 1.00 56.62 84 SER A CA 1
ATOM 663 C C . SER A 1 84 ? 21.450 4.405 -8.490 1.00 56.62 84 SER A C 1
ATOM 665 O O . SER A 1 84 ? 22.308 3.695 -9.015 1.00 56.62 84 SER A O 1
ATOM 667 N N . ASP A 1 85 ? 20.809 5.354 -9.169 1.00 57.66 85 ASP A N 1
ATOM 668 C CA . ASP A 1 85 ? 21.056 5.730 -10.565 1.00 57.66 85 ASP A CA 1
ATOM 669 C C . ASP A 1 85 ? 22.423 6.409 -10.754 1.00 57.66 85 ASP A C 1
ATOM 671 O O . ASP A 1 85 ? 23.155 6.091 -11.693 1.00 57.66 85 ASP A O 1
ATOM 675 N N . VAL A 1 86 ? 22.826 7.272 -9.817 1.00 58.75 86 VAL A N 1
ATOM 676 C CA . VAL A 1 86 ? 24.153 7.908 -9.805 1.00 58.75 86 VAL A CA 1
ATOM 677 C C . VAL A 1 86 ? 25.248 6.889 -9.495 1.00 58.75 86 VAL A C 1
ATOM 679 O O . VAL A 1 86 ? 26.326 6.948 -10.088 1.00 58.75 86 VAL A O 1
ATOM 682 N N . PHE A 1 87 ? 24.977 5.928 -8.608 1.00 57.69 87 PHE A N 1
ATOM 683 C CA . PHE A 1 87 ? 25.898 4.826 -8.337 1.00 57.69 87 PHE A CA 1
ATOM 684 C C . PHE A 1 87 ? 26.075 3.943 -9.580 1.00 57.69 87 PHE A C 1
ATOM 686 O O . PHE A 1 87 ? 27.208 3.714 -10.003 1.00 57.69 87 PHE A O 1
ATOM 693 N N . ALA A 1 88 ? 24.983 3.531 -10.234 1.00 58.72 88 ALA A N 1
ATOM 694 C CA . ALA A 1 88 ? 25.035 2.746 -11.468 1.00 58.72 88 ALA A CA 1
ATOM 695 C C . ALA A 1 88 ? 25.789 3.473 -12.600 1.00 58.72 88 ALA A C 1
ATOM 697 O O . ALA A 1 88 ? 26.602 2.850 -13.282 1.00 58.72 88 ALA A O 1
ATOM 698 N N . ALA A 1 89 ? 25.592 4.789 -12.747 1.00 59.38 89 ALA A N 1
ATOM 699 C CA . ALA A 1 89 ? 26.280 5.612 -13.745 1.00 59.38 89 ALA A CA 1
ATOM 700 C C . ALA A 1 89 ? 27.769 5.857 -13.429 1.00 59.38 89 ALA A C 1
ATOM 702 O O . ALA A 1 89 ? 28.582 5.967 -14.346 1.00 59.38 89 ALA A O 1
ATOM 703 N N . LYS A 1 90 ? 28.151 5.931 -12.145 1.00 57.12 90 LYS A N 1
ATOM 704 C CA . LYS A 1 90 ? 29.552 6.086 -11.709 1.00 57.12 90 LYS A CA 1
ATOM 705 C C . LYS A 1 90 ? 30.314 4.767 -11.584 1.00 57.12 90 LYS A C 1
ATOM 707 O O . LYS A 1 90 ? 31.527 4.800 -11.378 1.00 57.12 90 LYS A O 1
ATOM 712 N N . THR A 1 91 ? 29.644 3.620 -11.687 1.00 58.12 91 THR A N 1
ATOM 713 C CA . THR A 1 91 ? 30.301 2.318 -11.539 1.00 58.12 91 THR A CA 1
ATOM 714 C C . THR A 1 91 ? 31.115 2.004 -12.799 1.00 58.12 91 THR A C 1
ATOM 716 O O . THR A 1 91 ? 30.520 1.798 -13.859 1.00 58.12 91 THR A O 1
ATOM 719 N N . PRO A 1 92 ? 32.457 1.912 -12.732 1.00 59.28 92 PRO A N 1
ATOM 720 C CA . PRO A 1 92 ? 33.261 1.722 -13.931 1.00 59.28 92 PRO A CA 1
ATOM 721 C C . PRO A 1 92 ? 32.975 0.360 -14.588 1.00 59.28 92 PRO A C 1
ATOM 723 O O . PRO A 1 92 ? 32.673 -0.632 -13.915 1.00 59.28 92 PRO A O 1
ATOM 726 N N . ASN A 1 93 ? 33.087 0.289 -15.918 1.00 59.94 93 ASN A N 1
ATOM 727 C CA . ASN A 1 93 ? 32.736 -0.897 -16.720 1.00 59.94 93 ASN A CA 1
ATOM 728 C C . ASN A 1 93 ? 33.568 -2.155 -16.408 1.00 59.94 93 ASN A C 1
ATOM 730 O O . ASN A 1 93 ? 33.205 -3.242 -16.840 1.00 59.94 93 ASN A O 1
ATOM 734 N N . TRP A 1 94 ? 34.644 -2.021 -15.632 1.00 61.06 94 TRP A N 1
ATOM 735 C CA . TRP A 1 94 ? 35.502 -3.122 -15.193 1.00 61.06 94 TRP A CA 1
ATOM 736 C C . TRP A 1 94 ? 34.960 -3.931 -14.001 1.00 61.06 94 TRP A C 1
ATOM 738 O O . TRP A 1 94 ? 35.570 -4.931 -13.634 1.00 61.06 94 TRP A O 1
ATOM 748 N N . ILE A 1 95 ? 33.850 -3.516 -13.367 1.00 60.16 95 ILE A N 1
ATOM 749 C CA . ILE A 1 95 ? 33.301 -4.240 -12.212 1.00 60.16 95 ILE A CA 1
ATOM 750 C C . ILE A 1 95 ? 32.463 -5.417 -12.727 1.00 60.16 95 ILE A C 1
ATOM 752 O O . ILE A 1 95 ? 31.476 -5.174 -13.434 1.00 60.16 95 ILE A O 1
ATOM 756 N N . PRO A 1 96 ? 32.808 -6.669 -12.361 1.00 56.69 96 PRO A N 1
ATOM 757 C CA . PRO A 1 96 ? 32.063 -7.854 -12.766 1.00 56.69 96 PRO A CA 1
ATOM 758 C C . PRO A 1 96 ? 30.582 -7.747 -12.394 1.00 56.69 96 PRO A C 1
ATOM 760 O O . PRO A 1 96 ? 30.229 -7.305 -11.297 1.00 56.69 96 PRO A O 1
ATOM 763 N N . SER A 1 97 ? 29.710 -8.196 -13.294 1.00 57.59 97 SER A N 1
ATOM 764 C CA . SER A 1 97 ? 28.247 -8.171 -13.142 1.00 57.59 97 SER A CA 1
ATOM 765 C C . SER A 1 97 ? 27.750 -8.846 -11.861 1.00 57.59 97 SER A C 1
ATOM 767 O O . SER A 1 97 ? 26.737 -8.421 -11.318 1.00 57.59 97 SER A O 1
ATOM 769 N N . ILE A 1 98 ? 28.494 -9.822 -11.335 1.00 53.34 98 ILE A N 1
ATOM 770 C CA . ILE A 1 98 ? 28.221 -10.495 -10.056 1.00 53.34 98 ILE A CA 1
ATOM 771 C C . ILE A 1 98 ? 28.305 -9.532 -8.865 1.00 53.34 98 ILE A C 1
ATOM 773 O O . ILE A 1 98 ? 27.442 -9.562 -7.997 1.00 53.34 98 ILE A O 1
ATOM 777 N N . ILE A 1 99 ? 29.295 -8.635 -8.834 1.00 59.34 99 ILE A N 1
ATOM 778 C CA . ILE A 1 99 ? 29.449 -7.653 -7.747 1.00 59.34 99 ILE A CA 1
ATOM 779 C C . ILE A 1 99 ? 28.415 -6.535 -7.900 1.00 59.34 99 ILE A C 1
ATOM 781 O O . ILE A 1 99 ? 27.850 -6.078 -6.908 1.00 59.34 99 ILE A O 1
ATOM 785 N N . LYS A 1 100 ? 28.108 -6.144 -9.148 1.00 55.91 100 LYS A N 1
ATOM 786 C CA . LYS A 1 100 ? 26.994 -5.230 -9.430 1.00 55.91 100 LYS A CA 1
ATOM 787 C C . LYS A 1 100 ? 25.678 -5.827 -8.932 1.00 55.91 100 LYS A C 1
ATOM 789 O O . LYS A 1 100 ? 24.970 -5.147 -8.218 1.00 55.91 100 LYS A O 1
ATOM 794 N N . GLN A 1 101 ? 25.382 -7.095 -9.219 1.00 56.91 101 GLN A N 1
ATOM 795 C CA . GLN A 1 101 ? 24.169 -7.757 -8.726 1.00 56.91 101 GLN A CA 1
ATOM 796 C C . GLN A 1 101 ? 24.144 -7.899 -7.200 1.00 56.91 101 GLN A C 1
ATOM 798 O O . GLN A 1 101 ? 23.094 -7.690 -6.609 1.00 56.91 101 GLN A O 1
ATOM 803 N N . PHE A 1 102 ? 25.278 -8.177 -6.553 1.00 52.97 102 PHE A N 1
ATOM 804 C CA . PHE A 1 102 ? 25.340 -8.347 -5.097 1.00 52.97 102 PHE A CA 1
ATOM 805 C C . PHE A 1 102 ? 25.156 -7.034 -4.317 1.00 52.97 102 PHE A C 1
ATOM 807 O O . PHE A 1 102 ? 24.563 -7.041 -3.250 1.00 52.97 102 PHE A O 1
ATOM 814 N N . ALA A 1 103 ? 25.618 -5.896 -4.851 1.00 52.66 103 ALA A N 1
ATOM 815 C CA . ALA A 1 103 ? 25.342 -4.569 -4.279 1.00 52.66 103 ALA A CA 1
ATOM 816 C C . ALA A 1 103 ? 23.909 -4.073 -4.564 1.00 52.66 103 ALA A C 1
ATOM 818 O O . ALA A 1 103 ? 23.472 -3.066 -4.007 1.00 52.66 103 ALA A O 1
ATOM 819 N N . LEU A 1 104 ? 23.2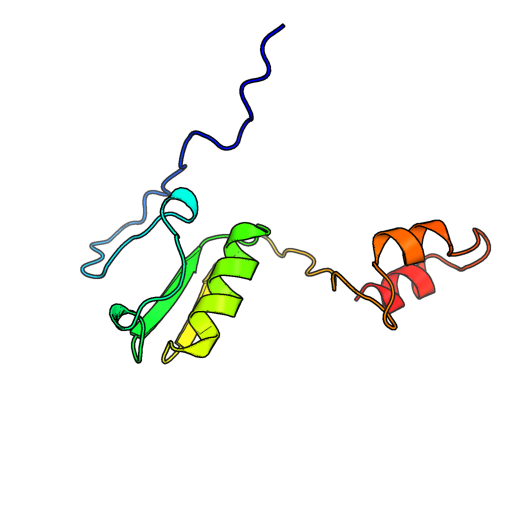18 -4.762 -5.476 1.00 50.81 104 LEU A N 1
ATOM 820 C CA . LEU A 1 104 ? 21.867 -4.488 -5.941 1.00 50.81 104 LEU A CA 1
ATOM 821 C C . LEU A 1 104 ? 20.838 -5.533 -5.406 1.00 50.81 104 LEU A C 1
ATOM 823 O O . LEU A 1 104 ? 19.682 -5.525 -5.825 1.00 50.81 104 LEU A O 1
ATOM 827 N N . SER A 1 105 ? 21.238 -6.438 -4.507 1.00 46.72 105 SER A N 1
ATOM 828 C CA . SER A 1 105 ? 20.376 -7.443 -3.850 1.00 46.72 105 SER A CA 1
ATOM 829 C C . SER A 1 105 ? 20.294 -7.186 -2.354 1.00 46.72 105 SER A C 1
ATOM 831 O O . SER A 1 105 ? 19.225 -7.474 -1.778 1.00 46.72 105 SER A O 1
#

Mean predicted aligned error: 13.28 Å

Foldseek 3Di:
DDDPDPPPDQDDDDDPDDDPDDDDTLVRDPADDPVLAAAEEEQEEDDPSSVVCQVRSVVGYPYYHYHYPDDDQDFDCDQPNHGPVVVVVPPDPPDDVVVVVVSRD

Radius of gyration: 18.14 Å; Cα contacts (8 Å, |Δi|>4): 79; chains: 1; bounding box: 53×29×45 Å

Solvent-accessible surface area (backbone atoms only — not comparable to full-atom values): 7160 Å² total; per-residue (Å²): 139,86,85,78,68,95,83,75,77,86,82,77,81,90,66,97,78,84,81,87,69,91,84,79,56,80,88,76,59,86,72,83,55,81,87,45,49,69,34,80,42,79,40,77,46,74,47,73,68,37,51,54,52,47,59,57,41,52,76,48,26,65,41,69,45,78,45,59,96,62,94,66,87,83,69,64,68,55,51,96,90,35,49,40,69,59,49,60,71,68,51,62,91,84,61,56,68,68,58,57,49,60,80,63,107

Sequence (105 aa):
MVANGHHWDPKYPEYEGKFTGKFLHSHDFKGVTNEWKGKDILVIGAGNSACDVAVESARVANSVKLSMRSPQWFFPKFLFGMPSDVFAAKTPNWIPSIIKQFALS

Secondary structure (DSSP, 8-state):
-----TT-S--PPP-SS---S----TTS-----GGGTT-EEEEE--SHHHHHHHHHHHTT-SEEEEE-SS------SEETTEEHHHHHHHS-TTS-HHHHHHHT-

InterPro domains:
  IPR020946 Flavin monooxygenase-like [PF00743] (1-87)
  IPR036188 FAD/NAD(P)-binding domain superfamily [G3DSA:3.50.50.60] (1-101)
  IPR036188 FAD/NAD(P)-binding domain superfamily [SSF51905] (10-77)
  IPR050346 Flavin-containing monooxygenases-like [PTHR23023] (1-84)

pLDDT: mean 70.71, std 15.55, range [36.88, 93.12]

Organism: NCBI:txid1049910